Protein AF-A0A3M9MCN0-F1 (afdb_monomer)

Secondary structure (DSSP, 8-state):
-----TTS-B-S--HHHHHHHHHT-SEEEEEEE--TTT-EEEEEEEESSTT--TT-EEEEEEEE-TTSTTPPPEEEEEEE--HHHHHHHHHT---

Structure (mmCIF, N/CA/C/O backbone):
data_AF-A0A3M9MCN0-F1
#
_entry.id   AF-A0A3M9MCN0-F1
#
loop_
_atom_site.group_PDB
_atom_site.id
_atom_site.type_symbol
_atom_site.label_atom_id
_atom_site.label_alt_id
_atom_site.label_comp_id
_atom_site.label_asym_id
_atom_site.label_entity_id
_atom_site.label_seq_id
_atom_site.pdbx_PDB_ins_code
_atom_site.Cartn_x
_atom_site.Cartn_y
_atom_site.Cartn_z
_atom_site.occupancy
_atom_site.B_iso_or_equiv
_atom_site.auth_seq_id
_atom_site.auth_comp_id
_atom_site.auth_asym_id
_atom_site.auth_atom_id
_atom_site.pdbx_PDB_model_num
ATOM 1 N N . MET A 1 1 ? 24.784 9.283 -16.815 1.00 33.66 1 MET A N 1
ATOM 2 C CA . MET A 1 1 ? 24.754 9.181 -15.339 1.00 33.66 1 MET A CA 1
ATOM 3 C C . MET A 1 1 ? 23.347 9.552 -14.897 1.00 33.66 1 MET A C 1
ATOM 5 O O . MET A 1 1 ? 23.046 10.731 -14.772 1.00 33.66 1 MET A O 1
ATOM 9 N N . ALA A 1 2 ? 22.449 8.569 -14.836 1.00 36.38 2 ALA A N 1
ATOM 10 C CA . ALA A 1 2 ? 21.025 8.800 -14.618 1.00 36.38 2 ALA A CA 1
ATOM 11 C C . ALA A 1 2 ? 20.718 8.953 -13.119 1.00 36.38 2 ALA A C 1
ATOM 13 O O . ALA A 1 2 ? 20.913 8.024 -12.345 1.00 36.38 2 ALA A O 1
ATOM 14 N N . GLY A 1 3 ? 20.273 10.156 -12.752 1.00 31.02 3 GLY A N 1
ATOM 15 C CA . GLY A 1 3 ? 19.053 10.379 -11.973 1.00 31.02 3 GLY A CA 1
ATOM 16 C C . GLY A 1 3 ? 18.924 9.725 -10.599 1.00 31.02 3 GLY A C 1
ATOM 17 O O . GLY A 1 3 ? 18.396 8.630 -10.453 1.00 31.02 3 GLY A O 1
ATOM 18 N N . SER A 1 4 ? 19.270 10.504 -9.579 1.00 44.34 4 SER A N 1
ATOM 19 C CA . SER A 1 4 ? 18.779 10.404 -8.204 1.00 44.34 4 SER A CA 1
ATOM 20 C C . SER A 1 4 ? 17.237 10.402 -8.131 1.00 44.34 4 SER A C 1
ATOM 22 O O . SER A 1 4 ? 16.631 11.470 -8.094 1.00 44.34 4 SER A O 1
ATOM 24 N N . LEU A 1 5 ? 16.600 9.225 -8.065 1.00 38.22 5 LEU A N 1
ATOM 25 C CA . LEU A 1 5 ? 15.160 9.082 -7.756 1.00 38.22 5 LEU A CA 1
ATOM 26 C C . LEU A 1 5 ? 14.852 8.071 -6.631 1.00 38.22 5 LEU A C 1
ATOM 28 O O . LEU A 1 5 ? 13.712 7.957 -6.197 1.00 38.22 5 LEU A O 1
ATOM 32 N N . ALA A 1 6 ? 15.857 7.388 -6.074 1.00 36.84 6 ALA A N 1
ATOM 33 C CA . ALA A 1 6 ? 15.650 6.325 -5.080 1.00 36.84 6 ALA A CA 1
ATOM 34 C C . ALA A 1 6 ? 15.319 6.808 -3.644 1.00 36.84 6 ALA A C 1
ATOM 36 O O . ALA A 1 6 ? 15.195 5.984 -2.738 1.00 36.84 6 ALA A O 1
ATOM 37 N N . GLN A 1 7 ? 15.203 8.121 -3.407 1.00 38.69 7 GLN A N 1
ATOM 38 C CA . GLN A 1 7 ? 15.014 8.712 -2.069 1.00 38.69 7 GLN A CA 1
ATOM 39 C C . GLN A 1 7 ? 13.677 9.438 -1.860 1.00 38.69 7 GLN A C 1
ATOM 41 O O . GLN A 1 7 ? 13.502 10.107 -0.843 1.00 38.69 7 GLN A O 1
ATOM 46 N N . SER A 1 8 ? 12.710 9.299 -2.766 1.00 40.28 8 SER A N 1
ATOM 47 C CA . SER A 1 8 ? 11.378 9.852 -2.515 1.00 40.28 8 SER A CA 1
ATOM 48 C C . SER A 1 8 ? 10.631 9.015 -1.462 1.00 40.28 8 SER A C 1
ATOM 50 O O . SER A 1 8 ? 10.168 7.920 -1.738 1.00 40.28 8 SER A O 1
ATOM 52 N N . HIS A 1 9 ? 10.524 9.570 -0.250 1.00 50.16 9 HIS A N 1
ATOM 53 C CA . HIS A 1 9 ? 9.331 9.500 0.611 1.00 50.16 9 HIS A CA 1
ATOM 54 C C . HIS A 1 9 ? 8.980 8.171 1.324 1.00 50.16 9 HIS A C 1
ATOM 56 O O . HIS A 1 9 ? 7.838 7.720 1.329 1.00 50.16 9 HIS A O 1
ATOM 62 N N . LYS A 1 10 ? 9.929 7.584 2.071 1.00 59.91 10 LYS A N 1
ATOM 63 C CA . LYS A 1 10 ? 9.596 6.661 3.185 1.00 59.91 10 LYS A CA 1
ATOM 64 C C . LYS A 1 10 ? 9.388 7.476 4.465 1.00 59.91 10 LYS A C 1
ATOM 66 O O . LYS A 1 10 ? 10.330 7.693 5.228 1.00 59.91 10 LYS A O 1
ATOM 71 N N . HIS A 1 11 ? 8.176 7.979 4.686 1.00 67.25 11 HIS A N 1
ATOM 72 C CA . HIS A 1 11 ? 7.847 8.875 5.801 1.00 67.25 11 HIS A CA 1
ATOM 73 C C . HIS A 1 11 ? 7.773 8.127 7.144 1.00 67.25 11 HIS A C 1
ATOM 75 O O . HIS A 1 11 ? 6.699 7.794 7.637 1.00 67.25 11 HIS A O 1
ATOM 81 N N . GLY A 1 12 ? 8.923 7.840 7.760 1.00 71.00 12 GLY A N 1
ATOM 82 C CA . GLY A 1 12 ? 8.985 7.309 9.131 1.00 71.00 12 GLY A CA 1
ATOM 83 C C . GLY A 1 12 ? 8.471 5.870 9.306 1.00 71.00 12 GLY A C 1
ATOM 84 O O . GLY A 1 12 ? 8.326 5.396 10.436 1.00 71.00 12 GLY A O 1
ATOM 85 N N . VAL A 1 13 ? 8.218 5.152 8.208 1.00 85.12 13 VAL A N 1
ATOM 86 C CA . VAL A 1 13 ? 7.831 3.737 8.221 1.00 85.12 13 VAL A CA 1
ATOM 87 C C . VAL A 1 13 ? 9.077 2.858 8.153 1.00 85.12 13 VAL A C 1
ATOM 89 O O . VAL A 1 13 ? 9.873 2.933 7.217 1.00 85.12 13 VAL A O 1
ATOM 92 N N . SER A 1 14 ? 9.255 1.999 9.158 1.00 90.38 14 SER A N 1
ATOM 93 C CA . SER A 1 14 ? 10.354 1.034 9.174 1.00 90.38 14 SER A CA 1
ATOM 94 C C . SER A 1 14 ? 10.131 -0.066 8.133 1.00 90.38 14 SER A C 1
ATOM 96 O O . SER A 1 14 ? 8.997 -0.448 7.844 1.00 90.38 14 SER A O 1
ATOM 98 N N . ARG A 1 15 ? 11.220 -0.664 7.632 1.00 88.19 15 ARG A N 1
ATOM 99 C CA . ARG A 1 15 ? 11.143 -1.817 6.717 1.00 88.19 15 ARG A CA 1
ATOM 100 C C . ARG A 1 15 ? 10.320 -2.973 7.300 1.00 88.19 15 ARG A C 1
ATOM 102 O O . ARG A 1 15 ? 9.592 -3.624 6.563 1.00 88.19 15 ARG A O 1
ATOM 109 N N . ARG A 1 16 ? 10.419 -3.222 8.612 1.00 91.31 16 ARG A N 1
ATOM 110 C CA . ARG A 1 16 ? 9.654 -4.281 9.293 1.00 91.31 16 ARG A CA 1
ATOM 111 C C . ARG A 1 16 ? 8.151 -4.032 9.197 1.00 91.31 16 ARG A C 1
ATOM 113 O O . ARG A 1 16 ? 7.419 -4.956 8.872 1.00 91.31 16 ARG A O 1
ATOM 120 N N . ASN A 1 17 ? 7.715 -2.801 9.448 1.00 94.12 17 ASN A N 1
ATOM 121 C CA . ASN A 1 17 ? 6.302 -2.444 9.353 1.00 94.12 17 ASN A CA 1
ATOM 122 C C . ASN A 1 17 ? 5.829 -2.492 7.900 1.00 94.12 17 ASN A C 1
ATOM 124 O O . ASN A 1 17 ? 4.743 -2.986 7.637 1.00 94.12 17 ASN A O 1
ATOM 128 N N . ALA A 1 18 ? 6.673 -2.062 6.957 1.00 93.81 18 ALA A N 1
ATOM 129 C CA . ALA A 1 18 ? 6.347 -2.152 5.540 1.00 93.81 18 ALA A CA 1
ATOM 130 C C . ALA A 1 18 ? 6.103 -3.606 5.094 1.00 93.81 18 ALA A C 1
ATOM 132 O O . ALA A 1 18 ? 5.086 -3.914 4.483 1.00 93.81 18 ALA A O 1
ATOM 133 N N . ILE A 1 19 ? 7.000 -4.523 5.474 1.00 93.94 19 ILE A N 1
ATOM 134 C CA . ILE A 1 19 ? 6.829 -5.961 5.220 1.00 93.94 19 ILE A CA 1
ATOM 135 C C . ILE A 1 19 ? 5.571 -6.490 5.913 1.00 93.94 19 ILE A C 1
ATOM 137 O O . ILE A 1 19 ? 4.822 -7.255 5.314 1.00 93.94 19 ILE A O 1
ATOM 141 N N . TYR A 1 20 ? 5.328 -6.087 7.163 1.00 96.44 20 TYR A N 1
ATOM 142 C CA . TYR A 1 20 ? 4.154 -6.532 7.906 1.00 96.44 20 TYR A CA 1
ATOM 143 C C . TYR A 1 20 ? 2.853 -6.160 7.187 1.00 96.44 20 TYR A C 1
ATOM 145 O O . TYR A 1 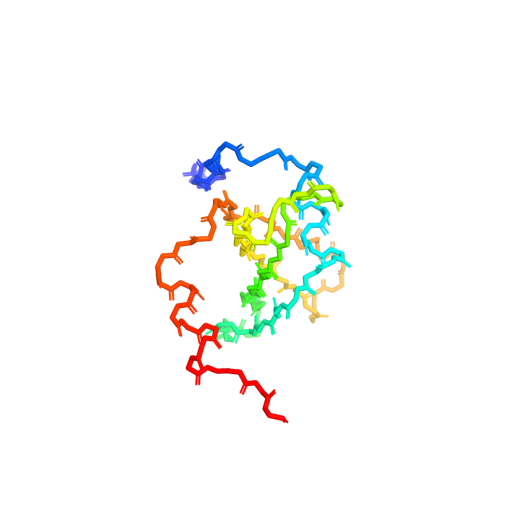20 ? 2.000 -7.024 7.018 1.00 96.44 20 TYR A O 1
ATOM 153 N N . VAL A 1 21 ? 2.735 -4.918 6.715 1.00 97.38 21 VAL A N 1
ATOM 154 C CA . VAL A 1 21 ? 1.566 -4.431 5.969 1.00 97.38 21 VAL A CA 1
ATOM 155 C C . VAL A 1 21 ? 1.396 -5.178 4.650 1.00 97.38 21 VAL A C 1
ATOM 157 O O . VAL A 1 21 ? 0.287 -5.589 4.352 1.00 97.38 21 VAL A O 1
ATOM 160 N N . ILE A 1 22 ? 2.469 -5.419 3.887 1.00 96.19 22 ILE A N 1
ATOM 161 C CA . ILE A 1 22 ? 2.381 -6.199 2.637 1.00 96.19 22 ILE A CA 1
ATOM 162 C C . ILE A 1 22 ? 1.822 -7.604 2.913 1.00 96.19 22 ILE A C 1
ATOM 164 O O . ILE A 1 22 ? 0.951 -8.079 2.190 1.00 96.19 22 ILE A O 1
ATOM 168 N N . LEU A 1 23 ? 2.288 -8.258 3.981 1.00 96.69 23 LEU A N 1
ATOM 169 C CA . LEU A 1 23 ? 1.876 -9.621 4.337 1.00 96.69 23 LEU A CA 1
ATOM 170 C C . LEU A 1 23 ? 0.498 -9.709 5.013 1.00 96.69 23 LEU A C 1
ATOM 172 O O . LEU A 1 23 ? -0.102 -10.778 5.006 1.00 96.69 23 LEU A O 1
ATOM 176 N N . ASN A 1 24 ? 0.028 -8.630 5.643 1.00 97.00 24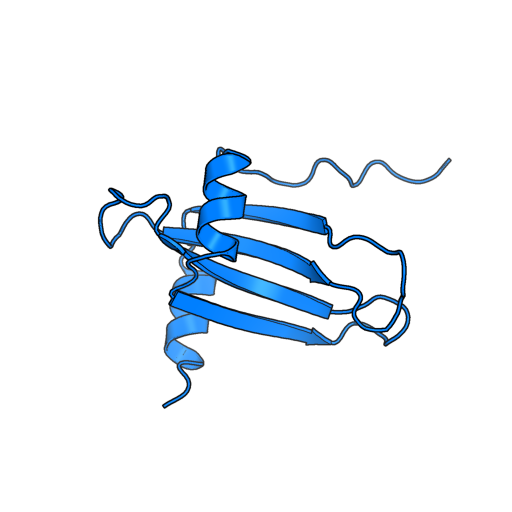 ASN A N 1
ATOM 177 C CA . ASN A 1 24 ? -1.190 -8.604 6.465 1.00 97.00 24 ASN A CA 1
ATOM 178 C C . ASN A 1 24 ? -2.126 -7.463 6.042 1.00 97.00 24 ASN A C 1
ATOM 180 O O . ASN A 1 24 ? -2.810 -6.872 6.881 1.00 97.00 24 ASN A O 1
ATOM 184 N N . SER A 1 25 ? -2.099 -7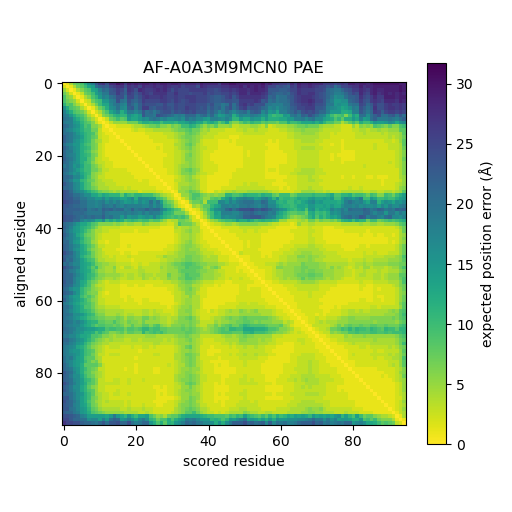.101 4.761 1.00 96.75 25 SER A N 1
ATOM 185 C CA . SER A 1 25 ? -2.938 -6.033 4.227 1.00 96.75 25 SER A CA 1
ATOM 186 C C . SER A 1 25 ? -4.410 -6.399 4.388 1.00 96.75 25 SER A C 1
ATOM 188 O O . SER A 1 25 ? -4.814 -7.552 4.245 1.00 96.75 25 SER A O 1
ATOM 190 N N . THR A 1 26 ? -5.212 -5.402 4.740 1.00 95.44 26 THR A N 1
ATOM 191 C CA . THR A 1 26 ? -6.675 -5.51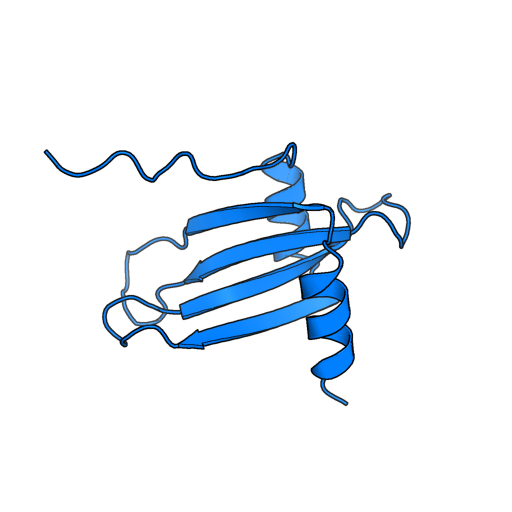4 4.807 1.00 95.44 26 THR A CA 1
ATOM 192 C C . THR A 1 26 ? -7.327 -5.013 3.524 1.00 95.44 26 THR A C 1
ATOM 194 O O . THR A 1 26 ? -8.520 -5.217 3.315 1.00 95.44 26 THR A O 1
ATOM 197 N N . TYR A 1 27 ? -6.543 -4.357 2.671 1.00 96.06 27 TYR A N 1
ATOM 198 C CA . TYR A 1 27 ? -6.927 -3.914 1.347 1.00 96.06 27 TYR A CA 1
ATOM 199 C C . TYR A 1 27 ? -5.693 -3.883 0.443 1.00 96.06 27 TYR A C 1
ATOM 201 O O . TYR A 1 27 ? -4.662 -3.315 0.820 1.00 96.06 27 TYR A O 1
ATOM 209 N N . ASP A 1 28 ? -5.814 -4.450 -0.752 1.00 96.62 28 ASP A N 1
ATOM 210 C CA . ASP A 1 28 ? -4.844 -4.299 -1.825 1.00 96.62 28 ASP A CA 1
ATOM 211 C C . ASP A 1 28 ? -5.539 -4.068 -3.167 1.00 96.62 28 ASP A C 1
ATOM 213 O O . ASP A 1 28 ? -6.630 -4.583 -3.428 1.00 96.62 28 ASP A O 1
ATOM 217 N N . ASP A 1 29 ? -4.909 -3.260 -4.015 1.00 94.94 29 ASP A N 1
ATOM 218 C CA . ASP A 1 29 ? -5.424 -2.978 -5.351 1.00 94.94 29 ASP A CA 1
ATOM 219 C C . ASP A 1 29 ? -4.307 -2.576 -6.315 1.00 94.94 29 ASP A C 1
ATOM 221 O O . ASP A 1 29 ? -3.211 -2.191 -5.898 1.00 94.94 29 ASP A O 1
ATOM 225 N N . VAL A 1 30 ? -4.588 -2.666 -7.613 1.00 92.94 30 VAL A N 1
ATOM 226 C CA . VAL A 1 30 ? -3.692 -2.178 -8.668 1.00 92.94 30 VAL A CA 1
ATOM 227 C C . VAL A 1 30 ? -4.179 -0.793 -9.087 1.00 92.94 30 VAL A C 1
ATOM 229 O O . VAL A 1 30 ? -5.277 -0.665 -9.616 1.00 92.94 30 VAL A O 1
ATOM 232 N N . LEU A 1 31 ? -3.384 0.247 -8.817 1.00 87.62 31 LEU A N 1
ATOM 233 C CA . LEU A 1 31 ? -3.784 1.643 -9.058 1.00 87.62 31 LEU A CA 1
ATOM 234 C C . LEU A 1 31 ? -3.629 2.066 -10.516 1.00 87.62 31 LEU A C 1
ATOM 236 O O . LEU A 1 31 ? -4.370 2.911 -11.014 1.00 87.62 31 LEU A O 1
ATOM 240 N N . ALA A 1 32 ? -2.614 1.522 -11.174 1.00 77.06 32 ALA A N 1
ATOM 241 C CA . ALA A 1 32 ? -2.306 1.811 -12.557 1.00 77.06 32 ALA A CA 1
ATOM 242 C C . ALA A 1 32 ? -1.615 0.600 -13.175 1.00 77.06 32 ALA A C 1
ATOM 244 O O . ALA A 1 32 ? -0.638 0.084 -12.621 1.00 77.06 32 ALA A O 1
ATOM 245 N N . ASP A 1 33 ? -2.110 0.204 -14.344 1.00 66.06 33 ASP A N 1
ATOM 246 C CA . ASP A 1 33 ? -1.337 -0.588 -15.286 1.00 66.06 33 ASP A CA 1
ATOM 247 C C . ASP A 1 33 ? -0.355 0.375 -15.962 1.00 66.06 33 ASP A C 1
ATOM 249 O O . ASP A 1 33 ? -0.751 1.234 -16.758 1.00 66.06 33 ASP A O 1
ATOM 253 N N . GLU A 1 34 ? 0.927 0.283 -15.613 1.00 63.00 34 GLU A N 1
ATOM 254 C CA . GLU A 1 34 ? 1.969 0.922 -16.415 1.00 63.00 34 GLU A CA 1
ATOM 255 C C . GLU A 1 34 ? 2.119 0.109 -17.721 1.00 63.00 34 GLU A C 1
ATOM 257 O O . GLU A 1 34 ? 1.597 -1.012 -17.824 1.00 63.00 34 GLU A O 1
ATOM 262 N N . PRO A 1 35 ? 2.754 0.640 -18.786 1.00 58.53 35 PRO A N 1
ATOM 263 C CA . PRO A 1 35 ? 3.028 -0.157 -19.978 1.00 58.53 35 PRO A CA 1
ATOM 264 C C . PRO A 1 35 ? 3.609 -1.520 -19.577 1.00 58.53 35 PRO A C 1
ATOM 266 O O . PRO A 1 35 ? 4.412 -1.590 -18.655 1.00 58.53 35 PRO A O 1
ATOM 269 N N . ARG A 1 36 ? 3.236 -2.612 -20.259 1.00 53.66 36 ARG A N 1
ATOM 270 C CA . ARG A 1 36 ? 3.627 -3.995 -19.881 1.00 53.66 36 ARG A CA 1
ATOM 271 C C . ARG A 1 36 ? 5.139 -4.202 -19.664 1.00 53.66 36 ARG A C 1
ATOM 273 O O . ARG A 1 36 ? 5.560 -5.144 -18.999 1.00 53.66 36 ARG A O 1
ATOM 280 N N . GLU A 1 37 ? 5.969 -3.331 -20.229 1.00 58.16 37 GLU A N 1
ATOM 281 C CA . GLU A 1 37 ? 7.427 -3.338 -20.062 1.00 58.16 37 GLU A CA 1
ATOM 282 C C . GLU A 1 37 ? 7.903 -2.715 -18.728 1.00 58.16 37 GLU A C 1
ATOM 284 O O . GLU A 1 37 ? 9.033 -2.949 -18.299 1.00 58.16 37 GLU A O 1
ATOM 289 N N . GLU A 1 38 ? 7.036 -1.970 -18.044 1.00 68.94 38 GLU A N 1
ATOM 290 C CA . GLU A 1 38 ? 7.310 -1.178 -16.840 1.00 68.94 38 GLU A CA 1
ATOM 291 C C . GLU A 1 38 ? 6.644 -1.742 -15.570 1.00 68.94 38 GLU A C 1
ATOM 293 O O . GLU A 1 38 ? 7.125 -1.448 -14.482 1.00 68.94 38 GLU A O 1
ATOM 298 N N . GLY A 1 39 ? 5.668 -2.654 -15.681 1.00 82.12 39 GLY A N 1
ATOM 299 C CA . GLY A 1 39 ? 5.041 -3.340 -14.540 1.00 82.12 39 GLY A CA 1
ATOM 300 C C . GLY A 1 39 ? 3.694 -2.735 -14.136 1.00 82.12 39 GLY A C 1
ATOM 301 O O . GLY A 1 39 ? 2.978 -2.196 -14.974 1.00 82.12 39 GLY A O 1
ATOM 302 N N . HIS A 1 40 ? 3.321 -2.848 -12.861 1.00 89.94 40 HIS A N 1
ATOM 303 C CA . HIS A 1 40 ? 2.135 -2.182 -12.309 1.00 89.94 40 HIS A CA 1
ATOM 304 C C . HIS A 1 40 ? 2.401 -1.628 -10.910 1.00 89.94 40 HIS A C 1
ATOM 306 O O . HIS A 1 40 ? 3.260 -2.125 -10.172 1.00 89.94 40 HIS A O 1
ATOM 312 N N . ILE A 1 41 ? 1.645 -0.594 -10.534 1.00 92.44 41 ILE A N 1
ATOM 313 C CA . ILE A 1 41 ? 1.699 -0.022 -9.185 1.00 92.44 41 ILE A CA 1
ATOM 314 C C . ILE A 1 41 ? 0.646 -0.702 -8.321 1.00 92.44 41 ILE A C 1
ATOM 316 O O . ILE A 1 41 ? -0.559 -0.528 -8.521 1.00 92.44 41 ILE A O 1
ATOM 320 N N . LYS A 1 42 ? 1.113 -1.439 -7.314 1.00 94.69 42 LYS A N 1
ATOM 321 C CA . LYS A 1 42 ? 0.263 -2.078 -6.316 1.00 94.69 42 LYS A CA 1
ATOM 322 C C . LYS A 1 42 ? 0.197 -1.254 -5.034 1.00 94.69 42 LYS A C 1
ATOM 324 O O . LYS A 1 42 ? 1.232 -0.887 -4.474 1.00 94.69 42 LYS A O 1
ATOM 329 N N . LEU A 1 43 ? -1.020 -0.999 -4.565 1.00 95.94 43 LEU A N 1
ATOM 330 C CA . LEU A 1 43 ? -1.321 -0.402 -3.270 1.00 95.94 43 LEU A CA 1
ATOM 331 C C . LEU A 1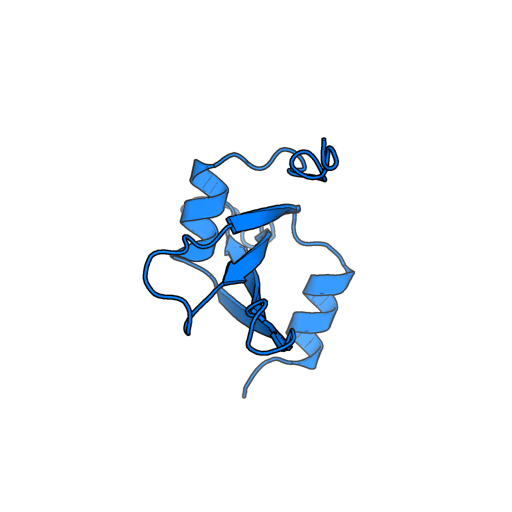 43 ? -1.590 -1.500 -2.246 1.00 95.94 43 LEU A C 1
ATOM 333 O O . LEU A 1 43 ? -2.380 -2.404 -2.497 1.00 95.94 43 LEU A O 1
ATOM 337 N N . PHE A 1 44 ? -0.990 -1.364 -1.069 1.00 97.50 44 PHE A N 1
ATOM 338 C CA . PHE A 1 44 ? -1.348 -2.119 0.126 1.00 97.50 44 PHE A CA 1
ATOM 339 C C . PHE A 1 44 ? -1.726 -1.151 1.243 1.00 97.50 44 PHE A C 1
ATOM 341 O O . PHE A 1 44 ? -0.982 -0.210 1.529 1.00 97.50 44 PHE A O 1
ATOM 348 N N . ILE A 1 45 ? -2.849 -1.410 1.908 1.00 97.56 45 ILE A N 1
ATOM 349 C CA . ILE A 1 45 ? -3.253 -0.735 3.141 1.00 97.56 45 ILE A CA 1
ATOM 350 C C . ILE A 1 45 ? -3.433 -1.792 4.225 1.00 97.56 45 ILE A C 1
ATOM 352 O O . ILE A 1 45 ? -4.063 -2.830 4.011 1.00 97.56 45 ILE A O 1
ATOM 356 N N . GLY A 1 46 ? -2.882 -1.533 5.405 1.00 97.25 46 GLY A N 1
ATOM 357 C CA . GLY A 1 46 ? -3.044 -2.445 6.528 1.00 97.25 46 GLY A CA 1
ATOM 358 C C . GLY A 1 46 ? -2.475 -1.923 7.842 1.00 97.25 46 GLY A C 1
ATOM 359 O O . GLY A 1 46 ? -1.883 -0.840 7.886 1.00 97.25 46 GLY A O 1
ATOM 360 N N . PRO A 1 47 ? -2.640 -2.696 8.927 1.00 97.44 47 PRO A N 1
ATOM 361 C CA . PRO A 1 47 ? -2.158 -2.330 10.252 1.00 97.44 47 PRO A CA 1
ATOM 362 C C . PRO A 1 47 ? -0.633 -2.199 10.288 1.00 97.44 47 PRO A C 1
ATOM 364 O O . PRO A 1 47 ? 0.098 -3.000 9.707 1.00 97.44 47 PRO A O 1
ATOM 367 N N . ARG A 1 48 ? -0.133 -1.216 11.044 1.00 95.56 48 ARG A N 1
ATOM 368 C CA . ARG A 1 48 ? 1.306 -0.935 11.180 1.00 95.56 48 ARG A CA 1
ATOM 369 C C . ARG A 1 48 ? 2.129 -2.124 11.694 1.00 95.56 48 ARG A C 1
ATOM 371 O O . ARG A 1 48 ? 3.291 -2.269 11.310 1.00 95.56 48 ARG A O 1
ATOM 378 N N . HIS A 1 49 ? 1.562 -2.913 12.603 1.00 94.31 49 HIS A N 1
ATOM 379 C CA . HIS A 1 49 ? 2.101 -4.155 13.169 1.00 94.31 49 HIS A CA 1
ATOM 380 C C . HIS A 1 49 ? 0.985 -4.911 13.915 1.00 94.31 49 HIS A C 1
ATOM 382 O O . HIS A 1 49 ? -0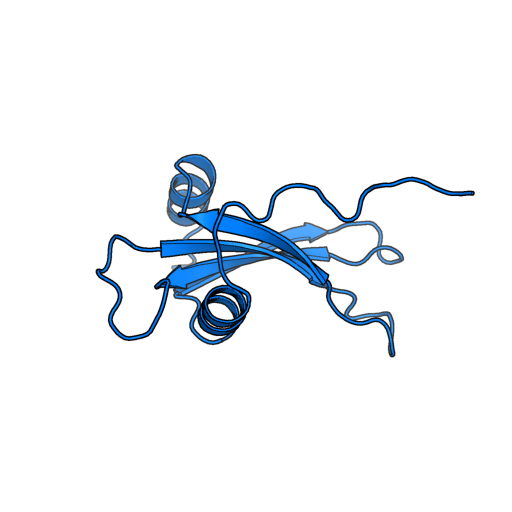.102 -4.372 14.102 1.00 94.31 49 HIS A O 1
ATOM 388 N N . ALA A 1 50 ? 1.260 -6.117 14.423 1.00 94.25 50 ALA A N 1
ATOM 389 C CA . ALA A 1 50 ? 0.250 -6.992 15.037 1.00 94.25 50 ALA A CA 1
ATOM 390 C C . ALA A 1 50 ? -0.520 -6.383 16.223 1.00 94.25 50 ALA A C 1
ATOM 392 O O . ALA A 1 50 ? -1.696 -6.672 16.400 1.00 94.25 50 ALA A O 1
ATOM 393 N N . GLN A 1 51 ? 0.125 -5.541 17.033 1.00 95.19 51 GLN A N 1
ATOM 394 C CA . GLN A 1 51 ? -0.496 -4.877 18.188 1.00 95.19 51 GLN A CA 1
ATOM 395 C C . GLN A 1 51 ? -0.940 -3.433 17.896 1.00 95.19 51 GLN A C 1
ATOM 397 O O . GLN A 1 51 ? -1.153 -2.665 18.830 1.00 95.19 51 GLN A O 1
ATOM 402 N N . ALA A 1 52 ? -0.983 -3.022 16.625 1.00 92.56 52 ALA A N 1
ATOM 403 C CA . ALA A 1 52 ? -1.352 -1.656 16.266 1.00 92.56 52 ALA A CA 1
ATOM 404 C C . ALA A 1 52 ? -2.837 -1.427 16.558 1.00 92.56 52 ALA A C 1
ATOM 406 O O . ALA A 1 52 ? -3.653 -2.342 16.423 1.00 92.56 52 ALA A O 1
ATOM 407 N N . SER A 1 53 ? -3.196 -0.206 16.950 1.00 93.44 53 SER A N 1
ATOM 408 C CA . SER A 1 53 ? -4.611 0.154 17.032 1.00 93.44 53 SER A CA 1
ATOM 409 C C . SER A 1 53 ? -5.257 0.130 15.634 1.00 93.44 53 SER A C 1
ATOM 411 O O . SER A 1 53 ? -4.558 0.325 14.636 1.00 93.44 53 SER A O 1
ATOM 413 N N . PRO A 1 54 ? -6.588 -0.060 15.520 1.00 86.62 54 PRO A N 1
ATOM 414 C CA . PRO A 1 54 ? -7.271 -0.090 14.221 1.00 86.62 54 PRO A CA 1
ATOM 415 C C . PRO A 1 54 ? -7.097 1.177 13.371 1.00 86.62 54 PRO A C 1
ATOM 417 O O . PRO A 1 54 ? -7.322 1.143 12.168 1.00 86.62 54 PRO A O 1
ATOM 420 N N . THR A 1 55 ? -6.717 2.302 13.982 1.00 90.25 55 THR A N 1
ATOM 421 C CA . THR A 1 55 ? -6.475 3.581 13.302 1.00 90.25 55 THR A CA 1
ATOM 422 C C . THR A 1 55 ? -5.017 3.777 12.878 1.00 90.25 55 THR A C 1
ATOM 424 O O . THR A 1 55 ? -4.717 4.709 12.132 1.00 90.25 55 THR A O 1
ATOM 427 N N . GLU A 1 56 ? -4.099 2.919 13.325 1.00 94.56 56 GLU A N 1
ATOM 428 C CA . GLU A 1 56 ? -2.679 2.949 12.968 1.00 94.56 56 GLU A CA 1
ATOM 429 C C . GLU A 1 56 ? -2.409 2.101 11.727 1.00 94.56 56 GLU A C 1
ATOM 431 O O . GLU A 1 56 ? -1.693 1.095 11.751 1.00 94.56 56 GLU A O 1
ATOM 436 N N . GLU A 1 57 ? -2.994 2.538 10.620 1.00 97.12 57 GLU A N 1
ATOM 437 C CA . GLU A 1 57 ? -2.784 1.935 9.312 1.00 97.12 57 GLU A CA 1
ATOM 438 C C . GLU A 1 57 ? -1.645 2.626 8.555 1.00 97.12 57 GLU A C 1
ATOM 440 O O . GLU A 1 57 ? -1.337 3.806 8.759 1.00 97.12 57 GLU A O 1
ATOM 445 N N . ILE A 1 58 ? -1.013 1.872 7.665 1.00 97.19 58 ILE A N 1
ATOM 446 C CA . ILE A 1 58 ? 0.031 2.321 6.749 1.00 97.19 58 ILE A CA 1
ATOM 447 C C . ILE A 1 58 ? -0.435 2.031 5.327 1.00 97.19 58 ILE A C 1
ATOM 449 O O . ILE A 1 58 ? -1.028 0.986 5.065 1.00 97.19 58 ILE A O 1
ATOM 453 N N . GLU A 1 59 ? -0.118 2.948 4.423 1.00 96.56 59 GLU A N 1
ATOM 454 C CA . GLU A 1 59 ? -0.212 2.763 2.979 1.00 96.56 59 GLU A CA 1
ATOM 455 C C . GLU A 1 59 ? 1.177 2.498 2.385 1.00 96.56 59 GLU A C 1
ATOM 457 O O . GLU A 1 59 ? 2.183 3.078 2.816 1.00 96.56 59 GLU A O 1
ATOM 462 N N . ILE A 1 60 ? 1.236 1.608 1.396 1.00 96.44 60 ILE A N 1
ATOM 463 C CA . ILE A 1 60 ? 2.464 1.221 0.699 1.00 96.44 60 ILE A CA 1
ATOM 464 C C . ILE A 1 60 ? 2.181 1.136 -0.789 1.00 96.44 60 ILE A C 1
ATOM 466 O O . ILE A 1 60 ? 1.234 0.461 -1.184 1.00 96.44 60 ILE A O 1
ATOM 470 N N . LEU A 1 61 ? 3.045 1.757 -1.594 1.00 94.31 61 LEU A N 1
ATOM 471 C CA . LEU A 1 61 ? 3.062 1.547 -3.039 1.00 94.31 61 LEU A CA 1
ATOM 472 C C . LEU A 1 61 ? 4.299 0.755 -3.441 1.00 94.31 61 LEU A C 1
ATOM 474 O O . LEU A 1 61 ? 5.426 1.030 -2.999 1.00 94.31 61 LEU A O 1
ATOM 478 N N . VAL A 1 62 ? 4.060 -0.236 -4.289 1.00 93.00 62 VAL A N 1
ATOM 479 C CA . VAL A 1 62 ? 5.061 -1.169 -4.790 1.00 93.00 62 VAL A CA 1
ATOM 480 C C . VAL A 1 62 ? 4.997 -1.175 -6.308 1.00 93.00 62 VAL A C 1
ATOM 482 O O . VAL A 1 62 ? 3.921 -1.351 -6.868 1.00 93.00 62 VAL A O 1
ATOM 485 N N . HIS A 1 63 ? 6.143 -1.018 -6.970 1.00 91.19 63 HIS A N 1
ATOM 486 C CA . HIS A 1 63 ? 6.258 -1.438 -8.365 1.00 91.19 63 HIS A CA 1
ATOM 487 C C . HIS A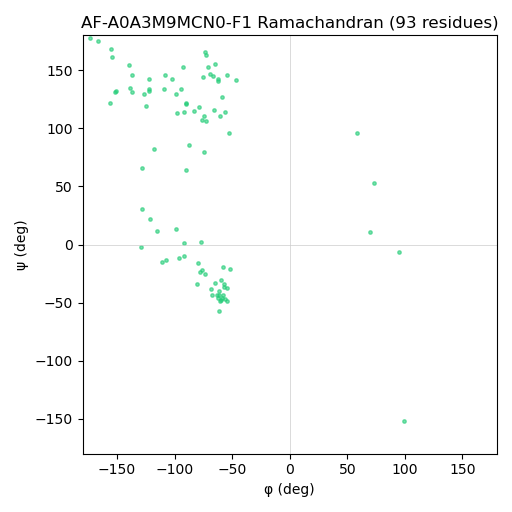 1 63 ? 6.443 -2.954 -8.389 1.00 91.19 63 HIS A C 1
ATOM 489 O O . HIS A 1 63 ? 7.429 -3.462 -7.840 1.00 91.19 63 HIS A O 1
ATOM 495 N N . GLU A 1 64 ? 5.504 -3.661 -9.009 1.00 90.44 64 GLU A N 1
ATOM 496 C CA . GLU A 1 64 ? 5.577 -5.096 -9.274 1.00 90.44 64 GLU A CA 1
ATOM 497 C C . GLU A 1 64 ? 5.808 -5.345 -10.769 1.00 90.44 64 GLU A C 1
ATOM 499 O O . GLU A 1 64 ? 5.319 -4.607 -11.619 1.00 90.44 64 GLU A O 1
ATOM 504 N N . TYR A 1 65 ? 6.561 -6.398 -11.093 1.00 89.88 65 TYR A N 1
ATOM 505 C CA . TYR A 1 65 ? 6.955 -6.722 -12.467 1.00 89.88 65 TYR A CA 1
ATOM 506 C C . TYR A 1 65 ? 6.619 -8.187 -12.796 1.00 89.88 65 TYR A C 1
ATOM 508 O O . TYR A 1 65 ? 7.529 -9.001 -12.964 1.00 89.88 65 TYR A O 1
ATOM 516 N N . PRO A 1 66 ? 5.326 -8.561 -12.843 1.00 84.38 66 PRO A N 1
ATOM 517 C CA . PRO A 1 66 ? 4.906 -9.962 -12.969 1.00 84.38 66 PRO A CA 1
ATOM 518 C C . PRO A 1 66 ? 5.423 -10.639 -14.249 1.00 84.38 66 PRO A C 1
ATOM 520 O O . PRO A 1 66 ? 5.728 -11.830 -14.228 1.00 84.38 66 PRO A O 1
ATOM 523 N N . ASP A 1 67 ? 5.593 -9.872 -15.328 1.00 85.50 67 ASP A N 1
ATOM 524 C CA . ASP A 1 67 ? 6.033 -10.371 -16.636 1.00 85.50 67 ASP A CA 1
ATOM 525 C C . ASP A 1 67 ? 7.563 -10.328 -16.841 1.00 85.50 67 ASP A C 1
ATOM 527 O O . ASP A 1 67 ? 8.059 -10.705 -17.903 1.00 85.50 67 ASP A O 1
ATOM 531 N N . HIS A 1 68 ? 8.336 -9.890 -15.837 1.00 85.00 68 HIS A N 1
ATOM 532 C CA . HIS A 1 68 ? 9.794 -9.718 -15.934 1.00 85.00 68 HIS A CA 1
ATOM 533 C C . HIS A 1 68 ? 10.525 -10.631 -14.940 1.00 85.00 68 HIS A C 1
ATOM 535 O O . HIS A 1 68 ? 10.918 -10.188 -13.854 1.00 85.00 68 HIS A O 1
ATOM 541 N N . PRO A 1 69 ? 10.731 -11.918 -15.282 1.00 82.06 69 PRO A N 1
ATOM 542 C CA . PRO A 1 69 ? 11.376 -12.869 -14.386 1.00 82.06 69 PRO A CA 1
ATOM 543 C C . PRO A 1 69 ? 12.788 -12.401 -14.007 1.00 82.06 69 PRO A C 1
ATOM 545 O O . PRO A 1 69 ? 13.619 -12.109 -14.864 1.00 82.06 69 PRO A O 1
ATOM 548 N N . GLY A 1 70 ? 13.060 -12.340 -12.701 1.00 84.81 70 GLY A N 1
ATOM 549 C CA . GLY A 1 70 ? 14.335 -11.876 -12.144 1.00 84.81 70 GLY A CA 1
ATOM 550 C C . GLY A 1 70 ? 14.367 -10.397 -11.747 1.00 84.81 70 GLY A C 1
ATOM 551 O O . GLY A 1 70 ? 15.341 -9.972 -11.127 1.00 84.81 70 GLY A O 1
ATOM 552 N N . ARG A 1 71 ? 13.317 -9.617 -12.040 1.00 88.12 71 ARG A N 1
ATOM 553 C CA . ARG A 1 71 ? 13.182 -8.247 -11.534 1.00 88.12 71 ARG A CA 1
ATOM 554 C C .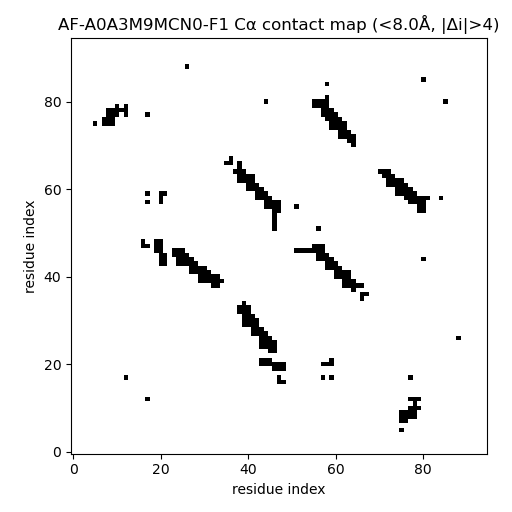 ARG A 1 71 ? 12.450 -8.249 -10.194 1.00 88.12 71 ARG A C 1
ATOM 556 O O . ARG A 1 71 ? 11.319 -8.711 -10.086 1.00 88.12 71 ARG A O 1
ATOM 563 N N . GLU A 1 72 ? 13.109 -7.733 -9.162 1.00 89.25 72 GLU A N 1
ATOM 564 C CA . GLU A 1 72 ? 12.522 -7.635 -7.825 1.00 89.25 72 GLU A CA 1
ATOM 565 C C . GLU A 1 72 ? 11.504 -6.491 -7.743 1.00 89.25 72 GLU A C 1
ATOM 567 O O . GLU A 1 72 ? 11.697 -5.422 -8.328 1.00 89.25 72 GLU A O 1
ATOM 572 N N . ALA A 1 73 ? 10.435 -6.705 -6.973 1.00 89.81 73 ALA A N 1
ATOM 573 C CA . ALA A 1 73 ? 9.480 -5.657 -6.643 1.00 89.81 73 ALA A CA 1
ATOM 574 C C . ALA A 1 73 ? 10.132 -4.579 -5.760 1.00 89.81 73 ALA A C 1
ATOM 576 O O . ALA A 1 73 ? 10.964 -4.875 -4.897 1.00 89.81 73 ALA A O 1
ATOM 577 N N . VAL A 1 74 ? 9.735 -3.318 -5.944 1.00 90.12 74 VAL A N 1
ATOM 578 C CA . VAL A 1 74 ? 10.355 -2.179 -5.250 1.00 90.12 74 VAL A CA 1
ATOM 579 C C . VAL A 1 74 ? 9.307 -1.363 -4.509 1.00 90.12 74 VAL A C 1
ATOM 581 O O . VAL A 1 74 ? 8.424 -0.764 -5.116 1.00 90.12 74 VAL A O 1
ATOM 584 N N . ILE A 1 75 ? 9.456 -1.278 -3.184 1.00 90.88 75 ILE A N 1
ATOM 585 C CA . ILE A 1 75 ? 8.699 -0.334 -2.354 1.00 90.88 75 ILE A CA 1
ATOM 586 C C . ILE A 1 75 ? 9.264 1.068 -2.578 1.00 90.88 75 ILE A C 1
ATOM 588 O O . ILE A 1 75 ? 10.377 1.367 -2.117 1.00 90.88 75 ILE A O 1
ATOM 592 N N . PHE A 1 76 ? 8.484 1.924 -3.229 1.00 89.44 76 PHE A N 1
ATOM 593 C CA . PHE A 1 76 ? 8.860 3.312 -3.502 1.00 89.44 76 PHE A CA 1
ATOM 594 C C . PHE A 1 76 ? 8.092 4.322 -2.644 1.00 89.44 76 PHE A C 1
ATOM 596 O O . PHE A 1 76 ? 8.526 5.461 -2.533 1.00 89.44 76 PHE A O 1
ATOM 603 N N . HIS A 1 77 ? 7.017 3.900 -1.973 1.00 91.69 77 HIS A N 1
ATOM 604 C CA . HIS A 1 77 ? 6.227 4.745 -1.078 1.00 91.69 77 HIS A CA 1
ATOM 605 C C . HIS A 1 77 ? 5.828 3.971 0.173 1.00 91.69 77 HIS A C 1
ATOM 607 O O . HIS A 1 77 ? 5.402 2.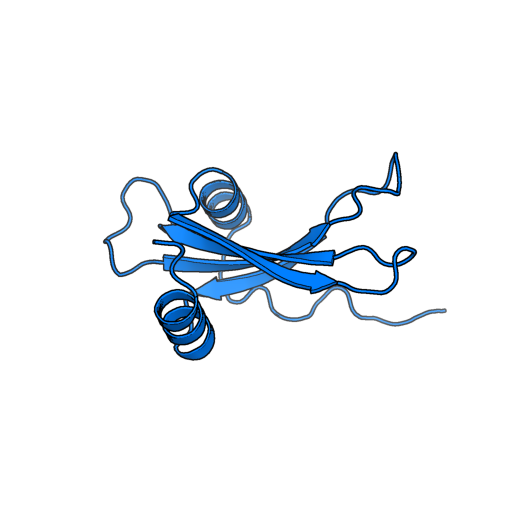819 0.078 1.00 91.69 77 HIS A O 1
ATOM 613 N N . ALA A 1 78 ? 5.968 4.592 1.343 1.00 95.06 78 ALA A N 1
ATOM 614 C CA . ALA A 1 78 ? 5.448 4.047 2.593 1.00 95.06 78 ALA A CA 1
ATOM 615 C C . ALA A 1 78 ? 5.216 5.166 3.614 1.00 95.06 78 ALA A C 1
ATOM 617 O O . ALA A 1 78 ? 6.164 5.863 3.998 1.00 95.06 78 ALA A O 1
ATOM 618 N N . GLN A 1 79 ? 3.980 5.304 4.093 1.00 95.38 79 GLN A N 1
ATOM 619 C CA . GLN A 1 79 ? 3.604 6.306 5.095 1.00 95.38 79 GLN A CA 1
ATOM 620 C C . GLN A 1 79 ? 2.358 5.882 5.895 1.00 95.38 79 GLN A C 1
ATOM 622 O O . GLN A 1 79 ? 1.709 4.905 5.526 1.00 95.38 79 GLN A O 1
ATOM 627 N N . PRO A 1 80 ? 2.007 6.564 7.003 1.00 95.81 80 PRO A N 1
ATOM 628 C CA . PRO A 1 80 ? 0.698 6.387 7.630 1.00 95.81 80 PRO A CA 1
ATOM 629 C C . PRO A 1 80 ? -0.441 6.615 6.630 1.00 95.81 80 PRO A C 1
ATOM 631 O O . PRO A 1 80 ? -0.320 7.477 5.764 1.00 95.81 80 PRO A O 1
ATOM 634 N N . LEU A 1 81 ? -1.546 5.880 6.772 1.00 96.12 81 LEU A N 1
ATOM 635 C CA . LEU A 1 81 ? -2.672 5.952 5.841 1.00 96.12 81 LEU A CA 1
ATOM 636 C C . LEU A 1 81 ? -3.218 7.385 5.713 1.00 96.12 81 LEU A C 1
ATOM 638 O O . LEU A 1 81 ? -3.798 7.951 6.653 1.00 96.12 81 LEU A O 1
ATOM 642 N N . SER A 1 82 ? -3.056 7.941 4.517 1.00 95.12 82 SER A N 1
ATOM 643 C CA . SER A 1 82 ? -3.496 9.274 4.128 1.00 95.12 82 SER A CA 1
ATOM 644 C C . SER A 1 82 ? -5.013 9.343 3.941 1.00 95.12 82 SER A C 1
ATOM 646 O O . SER A 1 82 ? -5.715 8.333 3.854 1.00 95.12 82 SER A O 1
ATOM 648 N N . ALA A 1 83 ? -5.547 10.565 3.881 1.00 96.12 83 ALA A N 1
ATOM 649 C CA . ALA A 1 83 ? -6.960 10.778 3.571 1.00 96.12 83 ALA A CA 1
ATOM 650 C C . ALA A 1 83 ? -7.318 10.340 2.140 1.00 96.12 83 ALA A C 1
ATOM 652 O O . ALA A 1 83 ? -8.423 9.854 1.920 1.00 96.12 83 ALA A O 1
ATOM 653 N N . GLU A 1 84 ? -6.383 10.485 1.197 1.00 94.69 84 GLU A N 1
ATOM 654 C CA . GLU A 1 84 ? -6.551 10.091 -0.203 1.00 94.69 84 GLU A CA 1
ATOM 655 C C . GLU A 1 84 ? -6.792 8.588 -0.323 1.00 94.69 84 GLU A C 1
ATOM 657 O O . GLU A 1 84 ? -7.852 8.174 -0.786 1.00 94.69 84 GLU A O 1
ATOM 662 N N . TYR A 1 85 ? -5.870 7.765 0.183 1.00 95.44 85 TYR A N 1
ATOM 663 C CA . TYR A 1 85 ? -5.998 6.313 0.062 1.00 95.44 85 TYR A CA 1
ATOM 664 C C . TYR A 1 85 ? -7.017 5.704 1.026 1.00 95.44 85 TYR A C 1
ATOM 666 O O . TYR A 1 85 ? -7.577 4.647 0.733 1.00 95.44 85 TYR A O 1
ATOM 674 N N . ARG A 1 86 ? -7.342 6.389 2.133 1.00 95.81 86 ARG A N 1
ATOM 675 C CA . ARG A 1 86 ? -8.517 6.035 2.943 1.00 95.81 86 ARG A CA 1
ATOM 676 C C . ARG A 1 86 ? -9.795 6.149 2.112 1.00 95.81 86 ARG A C 1
ATOM 678 O O . ARG A 1 86 ? -10.572 5.201 2.078 1.00 95.81 86 ARG A O 1
ATOM 685 N N . ARG A 1 87 ? -9.972 7.273 1.412 1.00 95.62 87 ARG A N 1
ATOM 686 C CA . ARG A 1 87 ? -11.131 7.513 0.549 1.00 95.62 87 ARG A CA 1
ATOM 687 C C . ARG A 1 87 ? -11.144 6.585 -0.666 1.00 95.62 87 ARG A C 1
ATOM 689 O O . ARG A 1 87 ? -12.183 6.012 -0.962 1.00 95.62 87 ARG A O 1
ATOM 696 N N . TYR A 1 88 ? -9.999 6.384 -1.320 1.00 95.12 88 TYR A N 1
ATOM 697 C CA . TYR A 1 88 ? -9.878 5.451 -2.443 1.00 95.12 88 TYR A CA 1
ATOM 698 C C . TYR A 1 88 ? -10.365 4.049 -2.055 1.00 95.12 88 TYR A C 1
ATOM 700 O O . TYR A 1 88 ? -11.204 3.480 -2.751 1.00 95.12 88 TYR A O 1
ATOM 708 N N . ARG A 1 89 ? -9.907 3.530 -0.903 1.00 95.12 89 ARG A N 1
ATOM 709 C CA . ARG A 1 89 ? -10.367 2.246 -0.355 1.00 95.12 89 ARG A CA 1
ATOM 710 C C . ARG A 1 89 ? -11.881 2.218 -0.174 1.00 95.12 89 ARG A C 1
ATOM 712 O O . ARG A 1 89 ? -12.507 1.242 -0.559 1.00 95.12 89 ARG A O 1
ATOM 719 N N . GLU A 1 90 ? -12.462 3.259 0.417 1.00 94.25 90 GLU A N 1
ATOM 720 C CA . GLU A 1 90 ? -13.911 3.346 0.643 1.00 94.25 90 GLU A CA 1
ATOM 721 C C . GLU A 1 90 ? -14.710 3.322 -0.670 1.00 94.25 90 GLU A C 1
ATOM 723 O O . GLU A 1 90 ? -15.740 2.657 -0.749 1.00 94.25 90 GLU A O 1
ATOM 728 N N . GLU A 1 91 ? -14.215 3.999 -1.707 1.00 93.94 91 GLU A N 1
ATOM 729 C CA . GLU A 1 91 ? -14.847 4.067 -3.030 1.00 93.94 91 GLU A CA 1
ATOM 730 C C . GLU A 1 91 ? -14.719 2.756 -3.833 1.00 93.94 91 GLU A C 1
ATOM 732 O O . GLU A 1 91 ? -15.565 2.477 -4.681 1.00 93.94 91 GLU A O 1
ATOM 737 N N . HIS A 1 92 ? -13.700 1.937 -3.548 1.00 91.75 92 HIS A N 1
ATOM 738 C CA . HIS A 1 92 ? -13.351 0.729 -4.313 1.00 91.75 92 HIS A CA 1
ATOM 739 C C . HIS A 1 92 ? -13.380 -0.555 -3.464 1.00 91.75 92 HIS A C 1
ATOM 741 O O . HIS A 1 92 ? -12.738 -1.553 -3.807 1.00 91.75 92 HIS A O 1
ATOM 747 N N . LEU A 1 93 ? -14.107 -0.553 -2.341 1.00 81.88 93 LEU A N 1
ATOM 748 C CA . LEU A 1 93 ? -14.342 -1.751 -1.534 1.00 81.88 93 LEU A CA 1
ATOM 749 C C . LEU A 1 93 ? -15.075 -2.797 -2.386 1.00 81.88 93 LEU A C 1
ATOM 751 O O . LEU A 1 93 ? -16.240 -2.626 -2.745 1.00 81.88 93 LEU A O 1
ATOM 755 N N . LYS A 1 94 ? -14.373 -3.883 -2.723 1.00 66.75 94 LYS A N 1
ATOM 756 C CA . LYS A 1 94 ? -14.937 -5.030 -3.445 1.00 66.75 94 LYS A CA 1
ATOM 757 C C . LYS A 1 94 ? -15.974 -5.695 -2.525 1.00 66.75 94 LYS A C 1
ATOM 759 O O . LYS A 1 94 ? -15.610 -6.138 -1.437 1.00 66.75 94 LYS A O 1
ATOM 764 N N . SER A 1 95 ? -17.250 -5.678 -2.931 1.00 54.28 95 SER A N 1
ATOM 765 C CA . SER A 1 95 ? -18.380 -6.287 -2.203 1.00 54.28 95 SER A CA 1
ATOM 766 C C . SER A 1 95 ? -18.289 -7.803 -2.147 1.00 54.28 95 SER A C 1
ATOM 768 O O . SER A 1 95 ? -17.991 -8.373 -3.223 1.00 54.28 95 SER A O 1
#

Nearest PDB structures (foldseek):
  1zx2-assembly1_B  TM=6.043E-01  e=1.330E+00  Saccharomyces cerevisiae
  8th5-assembly1_F-2  TM=5.788E-01  e=1.330E+00  Homo sapiens
  8th1-assembly1_A  TM=5.837E-01  e=3.429E+00  Homo sapiens
  8th1-assembly1_B  TM=5.817E-01  e=4.703E+00  Homo sapiens
  6fg9-assembly1_A  TM=4.325E-01  e=5.336E+00  Mus musculus

Foldseek 3Di:
DDDDDQPPEPDPQDPVLVVQQVVAFPDKDFPDDDPLVFATKMKGKDASHDPGDPQFIKIWIWGDNPPDPPDDIDTRYIDGDDPVVVVVCVVPVDD

Radius of gyration: 13.93 Å; Cα contacts (8 Å, |Δi|>4): 166; chains: 1; bounding box: 43×24×38 Å

Mean predicted aligned error: 7.25 Å

Organism: NCBI:txid2294115

Solvent-accessible surface area (backbone atoms only — not comparable to full-atom values): 5632 Å² total; per-residue (Å²): 137,86,76,96,67,94,76,59,56,64,58,87,54,51,71,68,33,54,53,40,16,69,78,51,42,80,42,73,50,75,81,42,82,45,63,83,94,75,20,32,39,35,40,30,33,16,42,41,45,96,85,44,56,96,83,42,30,27,32,35,37,28,45,37,37,91,87,42,89,91,55,78,66,44,79,59,37,28,31,64,58,46,74,65,60,52,49,50,46,69,78,64,61,83,129

pLDDT: mean 84.01, std 18.09, range [31.02, 97.56]

Sequence (95 aa):
MAGSLAQSHKHGVSRRNAIYVILNSTYDDVLADEPREEGHIKLFIGPRHAQASPTEEIEILVHEYPDHPGREAVIFHAQPLSAEYRRYREEHLKS